Protein AF-A0A0N4X957-F1 (afdb_monomer_lite)

Organism: Haemonchus placei (NCBI:txid6290)

Structure (mmCIF, N/CA/C/O backbone):
data_AF-A0A0N4X957-F1
#
_entry.id   AF-A0A0N4X957-F1
#
loop_
_atom_site.group_PDB
_atom_site.id
_atom_site.type_symbol
_atom_site.label_atom_id
_atom_site.label_alt_id
_atom_site.label_comp_id
_atom_site.label_asym_id
_atom_site.label_entity_id
_atom_site.label_seq_id
_atom_site.pdbx_PDB_ins_code
_atom_site.Cartn_x
_atom_site.Cartn_y
_atom_site.Cartn_z
_atom_site.occupancy
_atom_site.B_iso_or_equiv
_atom_site.auth_seq_id
_atom_site.auth_comp_id
_atom_site.auth_asym_id
_atom_site.auth_atom_id
_atom_site.pdbx_PDB_model_num
ATOM 1 N N . MET A 1 1 ? 26.511 -12.884 -38.794 1.00 64.56 1 MET A N 1
ATOM 2 C CA . MET A 1 1 ? 26.474 -13.120 -40.255 1.00 64.56 1 MET A CA 1
ATOM 3 C C . MET A 1 1 ? 26.586 -11.806 -41.037 1.00 64.56 1 MET A C 1
ATOM 5 O O . MET A 1 1 ? 27.635 -11.578 -41.621 1.00 64.56 1 MET A O 1
ATOM 9 N N . LEU A 1 2 ? 25.635 -10.868 -40.891 1.00 76.00 2 LEU A N 1
ATOM 10 C CA . LEU A 1 2 ? 25.620 -9.551 -41.570 1.00 76.00 2 LEU A CA 1
ATOM 11 C C . LEU A 1 2 ? 26.913 -8.709 -41.458 1.00 76.00 2 LEU A C 1
ATOM 13 O O . LEU A 1 2 ? 27.305 -8.054 -42.420 1.00 76.00 2 LEU A O 1
ATOM 17 N N . ASP A 1 3 ? 27.613 -8.743 -40.319 1.00 81.25 3 ASP A N 1
ATOM 18 C CA . ASP A 1 3 ? 28.897 -8.035 -40.150 1.00 81.25 3 ASP A CA 1
ATOM 19 C C . ASP A 1 3 ? 30.067 -8.681 -40.904 1.00 81.25 3 ASP A C 1
ATOM 21 O O . ASP A 1 3 ? 31.036 -8.009 -41.263 1.00 81.25 3 ASP A O 1
ATOM 25 N N . GLY A 1 4 ? 30.010 -9.995 -41.125 1.00 84.75 4 GLY A N 1
ATOM 26 C CA . GLY A 1 4 ? 30.967 -10.708 -41.971 1.00 84.75 4 GLY A CA 1
ATOM 27 C C . GLY A 1 4 ? 30.751 -10.353 -43.439 1.00 84.75 4 GLY A C 1
ATOM 28 O O . GLY A 1 4 ? 31.698 -9.967 -44.124 1.00 84.75 4 GLY A O 1
ATOM 29 N N . ASP A 1 5 ? 29.489 -10.363 -43.871 1.00 84.00 5 ASP A N 1
ATOM 30 C CA . ASP A 1 5 ? 29.085 -10.068 -45.249 1.00 84.00 5 ASP A CA 1
ATOM 31 C C . ASP A 1 5 ? 29.314 -8.597 -45.615 1.00 84.00 5 ASP A C 1
ATOM 33 O O . ASP A 1 5 ? 29.771 -8.286 -46.714 1.00 84.00 5 ASP A O 1
ATOM 37 N N . CYS A 1 6 ? 29.090 -7.675 -44.672 1.00 84.75 6 CYS A N 1
ATOM 38 C CA . CYS A 1 6 ? 29.387 -6.259 -44.866 1.00 84.75 6 CYS A CA 1
ATOM 39 C C . CYS A 1 6 ? 30.896 -6.009 -45.017 1.00 84.75 6 CYS A C 1
ATOM 41 O O . CYS A 1 6 ? 31.316 -5.246 -45.888 1.00 84.75 6 CYS A O 1
ATOM 43 N N . ARG A 1 7 ? 31.735 -6.673 -44.207 1.00 84.75 7 ARG A N 1
ATOM 44 C CA . ARG A 1 7 ? 33.201 -6.596 -44.336 1.00 84.75 7 ARG A CA 1
ATOM 45 C C . ARG A 1 7 ? 33.697 -7.249 -45.627 1.00 84.75 7 ARG A C 1
ATOM 47 O O . ARG A 1 7 ? 34.656 -6.765 -46.222 1.00 84.75 7 ARG A O 1
ATOM 54 N N . ALA A 1 8 ? 33.052 -8.318 -46.090 1.00 86.62 8 ALA A N 1
ATOM 55 C CA . ALA A 1 8 ? 33.337 -8.927 -47.387 1.00 86.62 8 ALA A CA 1
ATOM 56 C C . ALA A 1 8 ? 32.980 -7.990 -48.559 1.00 86.62 8 ALA A C 1
ATOM 58 O O . ALA A 1 8 ? 33.818 -7.788 -49.432 1.00 86.62 8 ALA A O 1
ATOM 59 N N . ALA A 1 9 ? 31.811 -7.339 -48.528 1.00 84.44 9 ALA A N 1
ATOM 60 C CA . ALA A 1 9 ? 31.378 -6.382 -49.554 1.00 84.44 9 ALA A CA 1
ATOM 61 C C . ALA A 1 9 ? 32.273 -5.126 -49.632 1.00 84.44 9 ALA A C 1
ATOM 63 O O . ALA A 1 9 ? 32.548 -4.611 -50.715 1.00 84.44 9 ALA A O 1
ATOM 64 N N . LEU A 1 10 ? 32.788 -4.654 -48.489 1.00 85.44 10 LEU A N 1
ATOM 65 C CA . LEU A 1 10 ? 33.775 -3.567 -48.457 1.00 85.44 10 LEU A CA 1
ATOM 66 C C . LEU A 1 10 ? 35.121 -3.991 -49.062 1.00 85.44 10 LEU A C 1
ATOM 68 O O . LEU A 1 10 ? 35.731 -3.209 -49.792 1.00 85.44 10 LEU A O 1
ATOM 72 N N . ARG A 1 11 ? 35.563 -5.233 -48.809 1.00 88.50 11 ARG A N 1
ATOM 73 C CA . ARG A 1 11 ? 36.779 -5.803 -49.419 1.00 88.50 11 ARG A CA 1
ATOM 74 C C . ARG A 1 11 ? 36.647 -5.968 -50.934 1.00 88.50 11 ARG A C 1
ATOM 76 O O . ARG A 1 11 ? 37.618 -5.733 -51.642 1.00 88.50 11 ARG A O 1
ATOM 83 N N . SER A 1 12 ? 35.450 -6.269 -51.439 1.00 88.94 12 SER A N 1
ATOM 84 C CA . SER A 1 12 ? 35.157 -6.315 -52.878 1.00 88.94 12 SER A CA 1
ATOM 85 C C . SER A 1 12 ? 34.861 -4.940 -53.504 1.00 88.94 12 SER A C 1
ATOM 87 O O . SER A 1 12 ? 34.389 -4.883 -54.635 1.00 88.94 12 SER A O 1
ATOM 89 N N . ARG A 1 13 ? 35.115 -3.828 -52.787 1.00 86.06 13 ARG A N 1
ATOM 90 C CA . ARG A 1 13 ? 34.844 -2.429 -53.193 1.00 86.06 13 ARG A CA 1
ATOM 91 C C . ARG A 1 13 ? 33.384 -2.110 -53.554 1.00 86.06 13 ARG A C 1
ATOM 93 O O . ARG A 1 13 ? 33.104 -1.021 -54.055 1.00 86.06 13 ARG A O 1
ATOM 100 N N . ASP A 1 14 ? 32.440 -2.984 -53.215 1.00 89.81 14 ASP A N 1
ATOM 101 C CA . ASP A 1 14 ? 31.014 -2.765 -53.451 1.00 89.81 14 ASP A CA 1
ATOM 102 C C . ASP A 1 14 ? 30.382 -2.019 -52.268 1.00 89.81 14 ASP A C 1
ATOM 104 O O . ASP A 1 14 ? 29.788 -2.583 -51.339 1.00 89.81 14 ASP A O 1
ATOM 108 N N . LYS A 1 15 ? 30.534 -0.692 -52.305 1.00 88.94 15 LYS A N 1
ATOM 109 C CA . LYS A 1 15 ? 30.011 0.217 -51.278 1.00 88.94 15 LYS A CA 1
ATOM 110 C C . LYS A 1 15 ? 28.484 0.194 -51.194 1.00 88.94 15 LYS A C 1
ATOM 112 O O . LYS A 1 15 ? 27.940 0.419 -50.114 1.00 88.94 15 LYS A O 1
ATOM 117 N N . THR A 1 16 ? 27.791 -0.077 -52.301 1.00 90.44 16 THR A N 1
ATOM 118 C CA . THR A 1 16 ? 26.321 -0.062 -52.348 1.00 90.44 16 THR A CA 1
ATOM 119 C C . THR A 1 16 ? 25.736 -1.241 -51.582 1.00 90.44 16 THR A C 1
ATOM 121 O O . THR A 1 16 ? 24.880 -1.064 -50.710 1.00 90.44 16 THR A O 1
ATOM 124 N N . ARG A 1 17 ? 26.286 -2.437 -51.811 1.00 87.25 17 ARG A N 1
ATOM 125 C CA . ARG A 1 17 ? 25.917 -3.648 -51.082 1.00 87.25 17 ARG A CA 1
ATOM 126 C C . ARG A 1 17 ? 26.255 -3.538 -49.600 1.00 87.25 17 ARG A C 1
ATOM 128 O O . ARG A 1 17 ? 25.407 -3.848 -48.765 1.00 87.25 17 ARG A O 1
ATOM 135 N N . ALA A 1 18 ? 27.439 -3.028 -49.256 1.00 87.06 18 ALA A N 1
ATOM 136 C CA . ALA A 1 18 ? 27.815 -2.791 -47.862 1.00 87.06 18 ALA A CA 1
ATOM 137 C C . ALA A 1 18 ? 26.857 -1.809 -47.154 1.00 87.06 18 ALA A C 1
ATOM 139 O O . ALA A 1 18 ? 26.409 -2.074 -46.038 1.00 87.06 18 ALA A O 1
ATO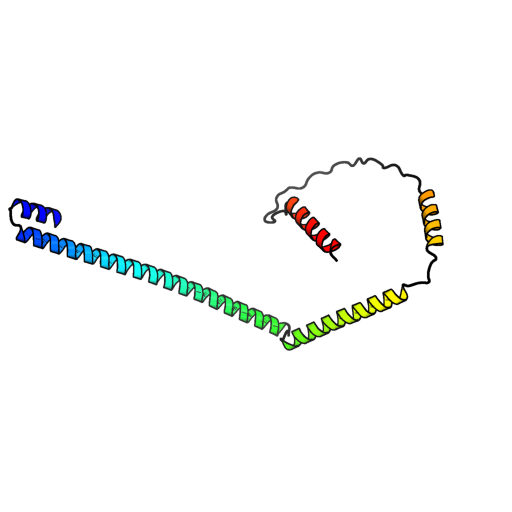M 140 N N . ALA A 1 19 ? 26.475 -0.708 -47.811 1.00 90.00 19 ALA A N 1
ATOM 141 C CA . ALA A 1 19 ? 25.532 0.265 -47.258 1.00 90.00 19 ALA A CA 1
ATOM 142 C C . ALA A 1 19 ? 24.138 -0.338 -47.009 1.00 90.00 19 ALA A C 1
ATOM 144 O O . ALA A 1 19 ? 23.515 -0.051 -45.984 1.00 90.00 19 ALA A O 1
ATOM 145 N N . ASN A 1 20 ? 23.658 -1.201 -47.907 1.00 90.62 20 ASN A N 1
ATOM 146 C CA . ASN A 1 20 ? 22.380 -1.892 -47.738 1.00 90.62 20 ASN A CA 1
ATOM 147 C C . ASN A 1 20 ? 22.412 -2.879 -46.562 1.00 90.62 20 ASN A C 1
ATOM 149 O O . ASN A 1 20 ? 21.491 -2.869 -45.744 1.00 90.62 20 ASN A O 1
ATOM 153 N N . LEU A 1 21 ? 23.495 -3.650 -46.411 1.00 90.56 21 LEU A N 1
ATOM 154 C CA . LEU A 1 21 ? 23.677 -4.562 -45.273 1.00 90.56 21 LEU A CA 1
ATOM 155 C C . LEU A 1 21 ? 23.738 -3.801 -43.937 1.00 90.56 21 LEU A C 1
ATOM 157 O O . LEU A 1 21 ? 23.117 -4.217 -42.960 1.00 90.56 21 LEU A O 1
ATOM 161 N N . LEU A 1 22 ? 24.405 -2.640 -43.893 1.00 90.50 22 LEU A N 1
ATOM 162 C CA . LEU A 1 22 ? 24.425 -1.779 -42.702 1.00 90.50 22 LEU A CA 1
ATOM 163 C C . LEU A 1 22 ? 23.046 -1.204 -42.366 1.00 90.50 22 LEU A C 1
ATOM 165 O O . LEU A 1 22 ? 22.667 -1.164 -41.196 1.00 90.50 22 LEU A O 1
ATOM 169 N N . ARG A 1 23 ? 22.280 -0.764 -43.371 1.00 93.50 23 ARG A N 1
ATOM 170 C CA . ARG A 1 23 ? 20.901 -0.289 -43.171 1.00 93.50 23 ARG A CA 1
ATOM 171 C C . ARG A 1 23 ? 20.012 -1.399 -42.624 1.00 93.50 23 ARG A C 1
ATOM 173 O O . ARG A 1 23 ? 19.255 -1.154 -41.691 1.00 93.50 23 ARG A O 1
ATOM 180 N N . GLN A 1 24 ? 20.130 -2.604 -43.172 1.00 92.81 24 GLN A N 1
ATOM 181 C CA . GLN A 1 24 ? 19.388 -3.769 -42.705 1.00 92.81 24 GLN A CA 1
ATOM 182 C C . GLN A 1 24 ? 19.753 -4.117 -41.256 1.00 92.81 24 GLN A C 1
ATOM 184 O O . GLN A 1 24 ? 18.863 -4.275 -40.425 1.00 92.81 24 GLN A O 1
ATOM 189 N N . LYS A 1 25 ? 21.049 -4.126 -40.918 1.00 92.50 25 LYS A N 1
ATOM 190 C CA . LYS A 1 25 ? 21.513 -4.322 -39.539 1.00 92.50 25 LYS A CA 1
ATOM 191 C C . LYS A 1 25 ? 20.935 -3.274 -38.584 1.00 92.50 25 LYS A C 1
ATOM 193 O O . LYS A 1 25 ? 20.417 -3.640 -37.535 1.00 92.50 25 LYS A O 1
ATOM 198 N N . LYS A 1 26 ? 20.990 -1.987 -38.946 1.00 94.12 26 LYS A N 1
ATOM 199 C CA . LYS A 1 26 ? 20.443 -0.902 -38.114 1.00 94.12 26 LYS A CA 1
ATOM 200 C C . LYS A 1 26 ? 18.934 -1.028 -37.902 1.00 94.12 26 LYS A C 1
ATOM 202 O O . LYS A 1 26 ? 18.467 -0.751 -36.804 1.00 94.12 26 LYS A O 1
ATOM 207 N N . ARG A 1 27 ? 18.180 -1.456 -38.922 1.00 95.31 27 ARG A N 1
ATOM 208 C CA . ARG A 1 27 ? 16.738 -1.727 -38.792 1.00 95.31 27 ARG A CA 1
ATOM 209 C C . ARG A 1 27 ? 16.479 -2.836 -37.779 1.00 95.31 27 ARG A C 1
ATOM 211 O O . ARG A 1 27 ? 15.763 -2.593 -36.824 1.00 95.31 27 ARG A O 1
ATOM 218 N N . PHE A 1 28 ? 17.152 -3.980 -37.904 1.00 95.50 28 PHE A N 1
ATOM 219 C CA . PHE A 1 28 ? 16.981 -5.072 -36.943 1.00 95.50 28 PHE A CA 1
ATOM 220 C C . PHE A 1 28 ? 17.413 -4.704 -35.523 1.00 95.50 28 PHE A C 1
ATOM 222 O O . PHE A 1 28 ? 16.748 -5.087 -34.572 1.00 95.50 28 PHE A O 1
ATOM 229 N N . GLN A 1 29 ? 18.493 -3.935 -35.357 1.00 94.81 29 GLN A N 1
ATOM 230 C CA . GLN A 1 29 ? 18.890 -3.440 -34.035 1.00 94.81 29 GLN A CA 1
ATOM 231 C C . GLN A 1 29 ? 17.819 -2.538 -33.416 1.00 94.81 29 GLN A C 1
ATOM 233 O O . GLN A 1 29 ? 17.539 -2.657 -32.226 1.00 94.81 29 GLN A O 1
ATOM 238 N N . LYS A 1 30 ? 17.204 -1.665 -34.222 1.00 96.88 30 LYS A N 1
ATOM 239 C CA . LYS A 1 30 ? 16.081 -0.843 -33.774 1.00 96.88 30 LYS A CA 1
ATOM 240 C C . LYS A 1 30 ? 14.876 -1.708 -33.408 1.00 96.88 30 LYS A C 1
ATOM 242 O O . LYS A 1 30 ? 14.329 -1.528 -32.331 1.00 96.88 30 LYS A O 1
ATOM 247 N N . ASP A 1 31 ? 14.517 -2.669 -34.253 1.00 97.19 31 ASP A N 1
ATOM 248 C CA . ASP A 1 31 ? 13.382 -3.558 -34.001 1.00 97.19 31 ASP A CA 1
ATOM 249 C C . ASP A 1 31 ? 13.580 -4.363 -32.709 1.00 97.19 31 ASP A C 1
ATOM 251 O O . ASP A 1 31 ? 12.654 -4.473 -31.913 1.00 97.19 31 ASP A O 1
ATOM 255 N N . ILE A 1 32 ? 14.791 -4.876 -32.459 1.00 97.62 32 ILE A N 1
ATOM 256 C CA . ILE A 1 32 ? 15.136 -5.557 -31.202 1.00 97.62 32 ILE A CA 1
ATOM 257 C C . ILE A 1 32 ? 14.968 -4.601 -30.019 1.00 97.62 32 ILE A C 1
ATOM 259 O O . ILE A 1 32 ? 14.280 -4.940 -29.063 1.00 97.62 32 ILE A O 1
ATOM 263 N N . SER A 1 33 ? 15.518 -3.387 -30.108 1.00 97.69 33 SER A N 1
ATOM 264 C CA . SER A 1 33 ? 15.372 -2.378 -29.052 1.00 97.69 33 SER A CA 1
ATOM 265 C C . SER A 1 33 ? 13.904 -2.037 -28.772 1.00 97.69 33 SER A C 1
ATOM 267 O O . SER A 1 33 ? 13.504 -1.925 -27.615 1.00 97.69 33 SER A O 1
ATOM 269 N N . ASP A 1 34 ? 13.086 -1.877 -29.812 1.00 97.88 34 ASP A N 1
ATOM 270 C CA . ASP A 1 34 ? 11.661 -1.574 -29.675 1.00 97.88 34 ASP A CA 1
ATOM 271 C C . ASP A 1 34 ? 10.907 -2.754 -29.034 1.00 97.88 34 ASP A C 1
ATOM 273 O O . ASP A 1 34 ? 10.003 -2.553 -28.216 1.00 97.88 34 ASP A O 1
ATOM 277 N N . LYS A 1 35 ? 11.295 -3.994 -29.361 1.00 98.06 35 LYS A N 1
ATOM 278 C CA . LYS A 1 35 ? 10.746 -5.215 -28.754 1.00 98.06 35 LYS A CA 1
ATOM 279 C C . LYS A 1 35 ? 11.148 -5.369 -27.293 1.00 98.06 35 LYS A C 1
ATOM 281 O O . LYS A 1 35 ? 10.286 -5.719 -26.492 1.00 98.06 35 LYS A O 1
ATOM 286 N N . ASP A 1 36 ? 12.382 -5.037 -26.930 1.00 98.38 36 ASP A N 1
ATOM 287 C CA . ASP A 1 36 ? 12.825 -5.031 -25.534 1.00 98.38 36 ASP A CA 1
ATOM 288 C C . ASP A 1 36 ? 12.024 -4.016 -24.712 1.00 98.38 36 ASP A C 1
ATOM 290 O O . ASP A 1 36 ? 11.537 -4.338 -23.630 1.00 98.38 36 ASP A O 1
ATOM 294 N N . VAL A 1 37 ? 11.782 -2.815 -25.250 1.00 98.25 37 VAL A N 1
ATOM 295 C CA . VAL A 1 37 ? 10.924 -1.814 -24.594 1.00 98.25 37 VAL A CA 1
ATOM 296 C C . VAL A 1 37 ? 9.494 -2.335 -24.417 1.00 98.25 37 VAL A C 1
ATOM 298 O O . VAL A 1 37 ? 8.900 -2.156 -23.353 1.00 98.25 37 VAL A O 1
ATOM 301 N N . GLN A 1 38 ? 8.923 -2.991 -25.431 1.00 98.12 38 GLN A N 1
ATOM 302 C CA . GLN A 1 38 ? 7.594 -3.609 -25.324 1.00 98.12 38 GLN A CA 1
ATOM 303 C C . GLN A 1 38 ? 7.568 -4.727 -24.275 1.00 98.12 38 GLN A C 1
ATOM 305 O O . GLN A 1 38 ? 6.626 -4.801 -23.487 1.00 98.12 38 GLN A O 1
ATOM 310 N N . TYR A 1 39 ? 8.606 -5.559 -24.227 1.00 98.38 39 TYR A N 1
ATOM 311 C CA . TYR A 1 39 ? 8.741 -6.633 -23.250 1.00 98.38 39 TYR A CA 1
ATOM 312 C C . TYR A 1 39 ? 8.817 -6.092 -21.817 1.00 98.38 39 TYR A C 1
ATOM 314 O O . TYR A 1 39 ? 8.082 -6.558 -20.947 1.00 98.38 39 TYR A O 1
ATOM 322 N N . GLN A 1 40 ? 9.614 -5.046 -21.581 1.00 98.44 40 GLN A N 1
ATOM 323 C CA . GLN A 1 40 ? 9.681 -4.381 -20.275 1.00 98.44 40 GLN A CA 1
ATOM 324 C C . GLN A 1 40 ? 8.321 -3.812 -19.852 1.00 98.44 40 GLN A C 1
ATOM 326 O O . GLN A 1 40 ? 7.908 -3.989 -18.708 1.00 98.44 40 GLN A O 1
ATOM 331 N N . ARG A 1 41 ? 7.568 -3.208 -20.783 1.00 98.19 41 ARG A N 1
ATOM 332 C CA . ARG A 1 41 ? 6.201 -2.735 -20.503 1.00 98.19 41 ARG A CA 1
ATOM 333 C C . ARG A 1 41 ? 5.269 -3.877 -20.097 1.00 98.19 41 ARG A C 1
ATOM 335 O O . ARG A 1 41 ? 4.508 -3.715 -19.147 1.00 98.19 41 ARG A O 1
ATOM 342 N N . LEU A 1 42 ? 5.334 -5.022 -20.780 1.00 98.31 42 LEU A N 1
ATOM 343 C CA . LEU A 1 42 ? 4.532 -6.200 -20.430 1.00 98.31 42 LEU A CA 1
ATOM 344 C C . LEU A 1 42 ? 4.896 -6.751 -19.046 1.00 98.31 42 LEU A C 1
ATOM 346 O O . LEU A 1 42 ? 3.996 -7.082 -18.277 1.00 98.31 42 LEU A O 1
ATOM 350 N N . LEU A 1 43 ? 6.185 -6.794 -18.695 1.00 98.12 43 LEU A N 1
ATOM 351 C CA . LEU A 1 43 ? 6.627 -7.180 -17.351 1.00 98.12 43 LEU A CA 1
ATOM 352 C C . LEU A 1 43 ? 6.078 -6.234 -16.278 1.00 98.12 43 LEU A C 1
ATOM 354 O O . LEU A 1 43 ? 5.547 -6.693 -15.268 1.00 98.12 43 LEU A O 1
ATOM 358 N N . THR A 1 44 ? 6.138 -4.919 -16.511 1.00 98.31 44 THR A N 1
ATOM 359 C CA . THR A 1 44 ? 5.554 -3.936 -15.589 1.00 98.31 44 THR A CA 1
ATOM 360 C C . THR A 1 44 ? 4.046 -4.138 -15.437 1.00 98.31 44 THR A C 1
ATOM 362 O O . THR A 1 44 ? 3.545 -4.139 -14.314 1.00 98.31 44 THR A O 1
ATOM 365 N N . MET A 1 45 ? 3.315 -4.366 -16.534 1.00 97.62 45 MET A N 1
ATOM 366 C CA . MET A 1 45 ? 1.874 -4.646 -16.479 1.00 97.62 45 MET A CA 1
ATOM 367 C C . MET A 1 45 ? 1.562 -5.927 -15.697 1.00 97.62 45 MET A C 1
ATOM 369 O O . MET A 1 45 ? 0.620 -5.948 -14.908 1.00 97.62 45 MET A O 1
ATOM 373 N N . LEU A 1 46 ? 2.361 -6.984 -15.865 1.00 98.00 46 LEU A N 1
ATOM 374 C CA . LEU A 1 46 ? 2.202 -8.230 -15.114 1.00 98.00 46 LEU A CA 1
ATOM 375 C C . LEU A 1 46 ? 2.410 -8.016 -13.606 1.00 98.00 46 LEU A C 1
ATOM 377 O O . LEU A 1 46 ? 1.648 -8.537 -12.783 1.00 98.00 46 LEU A O 1
ATOM 381 N N . GLN A 1 47 ? 3.414 -7.219 -13.238 1.00 97.75 47 GLN A N 1
ATOM 382 C CA . GLN A 1 47 ? 3.675 -6.864 -11.846 1.00 97.75 47 GLN A CA 1
ATOM 383 C C . GLN A 1 47 ? 2.535 -6.019 -11.263 1.00 97.75 47 GLN A C 1
ATOM 385 O O . GLN A 1 47 ? 2.081 -6.289 -10.151 1.00 97.75 47 GLN A O 1
ATOM 390 N N . GLN A 1 48 ? 2.021 -5.051 -12.0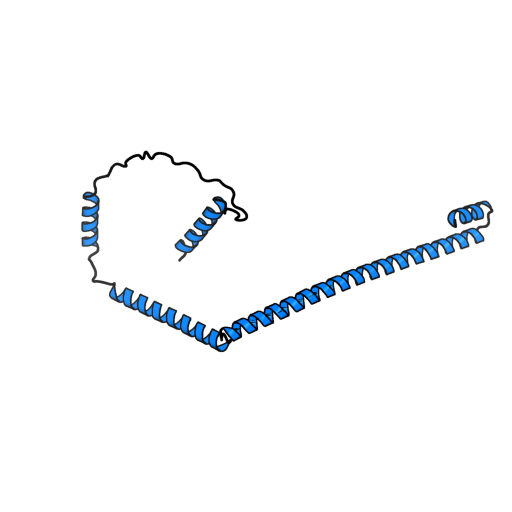26 1.00 97.94 48 GLN A N 1
ATOM 391 C CA . GLN A 1 48 ? 0.860 -4.250 -11.634 1.00 97.94 48 GLN A CA 1
ATOM 392 C C . GLN A 1 48 ? -0.383 -5.118 -11.427 1.00 97.94 48 GLN A C 1
ATOM 394 O O . GLN A 1 48 ? -1.049 -4.971 -10.409 1.00 97.94 48 GLN A O 1
ATOM 399 N N . LEU A 1 49 ? -0.662 -6.069 -12.324 1.00 97.69 49 LEU A N 1
ATOM 400 C CA . LEU A 1 49 ? -1.793 -6.989 -12.186 1.00 97.69 49 LEU A CA 1
ATOM 401 C C . LEU A 1 49 ? -1.681 -7.846 -10.916 1.00 97.69 49 LEU A C 1
ATOM 403 O O . LEU A 1 49 ? -2.663 -8.027 -10.194 1.00 97.69 49 LEU A O 1
ATOM 407 N N . SER A 1 50 ? -0.476 -8.335 -10.620 1.00 96.06 50 SER A N 1
ATOM 408 C CA . SER A 1 50 ? -0.202 -9.092 -9.394 1.00 96.06 50 SER A CA 1
ATOM 409 C C . SER A 1 50 ? -0.423 -8.233 -8.144 1.00 96.06 50 SER A C 1
ATOM 411 O O . SER A 1 50 ? -1.084 -8.674 -7.205 1.00 96.06 50 SER A O 1
ATOM 413 N N . ALA A 1 51 ? 0.040 -6.979 -8.157 1.00 96.62 51 ALA A N 1
ATOM 414 C CA . ALA A 1 51 ? -0.216 -6.027 -7.078 1.00 96.62 51 ALA A CA 1
ATOM 415 C C . ALA A 1 51 ? -1.715 -5.716 -6.926 1.00 96.62 51 ALA A C 1
ATOM 417 O O . ALA A 1 51 ? -2.231 -5.698 -5.813 1.00 96.62 51 ALA A O 1
ATOM 418 N N . THR A 1 52 ? -2.451 -5.538 -8.028 1.00 97.50 52 THR A N 1
ATOM 419 C CA . THR A 1 52 ? -3.907 -5.336 -7.996 1.00 97.50 52 THR A CA 1
ATOM 420 C C . THR A 1 52 ? -4.631 -6.532 -7.383 1.00 97.50 52 THR A C 1
ATOM 422 O O . THR A 1 52 ? -5.549 -6.341 -6.585 1.00 97.50 52 THR A O 1
ATOM 425 N N . ARG A 1 53 ? -4.215 -7.762 -7.709 1.00 96.12 53 ARG A N 1
ATOM 426 C CA . ARG A 1 53 ? -4.769 -8.971 -7.087 1.00 96.12 53 ARG A CA 1
ATOM 427 C C . ARG A 1 53 ? -4.547 -8.968 -5.576 1.00 96.12 53 ARG A C 1
ATOM 429 O O . ARG A 1 53 ? -5.502 -9.187 -4.839 1.00 96.12 53 ARG A O 1
ATOM 436 N N . HIS A 1 54 ? -3.329 -8.680 -5.125 1.00 96.44 54 HIS A N 1
ATOM 437 C CA . HIS A 1 54 ? -3.033 -8.619 -3.695 1.00 96.44 54 HIS A CA 1
ATOM 438 C C . HIS A 1 54 ? -3.831 -7.511 -2.990 1.00 96.44 54 HIS A C 1
ATOM 440 O O . HIS A 1 54 ? -4.435 -7.741 -1.948 1.00 96.44 54 HIS A O 1
ATOM 446 N N . ASN A 1 55 ? -3.940 -6.332 -3.605 1.00 96.19 55 ASN A N 1
ATOM 447 C CA . ASN A 1 55 ? -4.759 -5.241 -3.078 1.00 96.19 55 ASN A CA 1
ATOM 448 C C . ASN A 1 55 ? -6.238 -5.631 -2.961 1.00 96.19 55 ASN A C 1
ATOM 450 O O . ASN A 1 55 ? -6.899 -5.233 -2.005 1.00 96.19 55 ASN A O 1
ATOM 454 N N . LYS A 1 56 ? -6.768 -6.429 -3.896 1.00 97.44 56 LYS A N 1
ATOM 4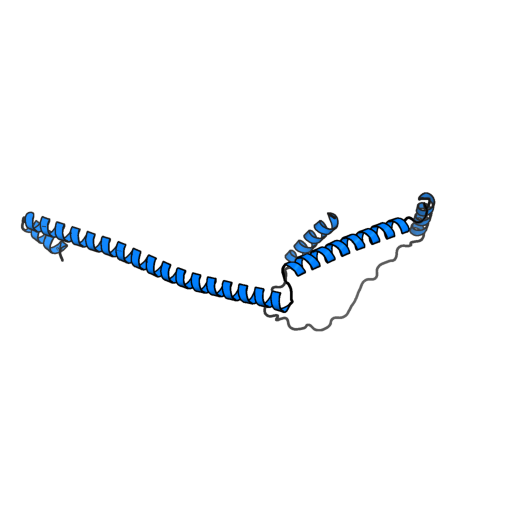55 C CA . LYS A 1 56 ? -8.123 -6.978 -3.778 1.00 97.44 56 LYS A CA 1
ATOM 456 C C . LYS A 1 56 ? -8.251 -7.894 -2.559 1.00 97.44 56 LYS A C 1
ATOM 458 O O . LYS A 1 56 ? -9.207 -7.743 -1.808 1.00 97.44 56 LYS A O 1
ATOM 463 N N . GLU A 1 57 ? -7.299 -8.803 -2.352 1.00 96.81 57 GLU A N 1
ATOM 464 C CA . GLU A 1 57 ? -7.284 -9.701 -1.188 1.00 96.81 57 GLU A CA 1
ATOM 465 C C . GLU A 1 57 ? -7.247 -8.904 0.129 1.00 96.81 57 GLU A C 1
ATOM 467 O O . GLU A 1 57 ? -8.021 -9.191 1.042 1.00 96.81 57 GLU A O 1
ATOM 472 N N . ILE A 1 58 ? -6.440 -7.836 0.194 1.00 97.38 58 ILE A N 1
ATOM 473 C CA . ILE A 1 58 ? -6.427 -6.897 1.326 1.00 97.38 58 ILE A CA 1
ATOM 474 C C . ILE A 1 58 ? -7.809 -6.259 1.511 1.00 97.38 58 ILE A C 1
ATOM 476 O O . ILE A 1 58 ? -8.354 -6.282 2.612 1.00 97.38 58 ILE A O 1
ATOM 480 N N . LEU A 1 59 ? -8.412 -5.709 0.452 1.00 97.50 59 LEU A N 1
ATOM 481 C CA . LEU A 1 59 ? -9.730 -5.072 0.544 1.00 97.50 59 LEU A CA 1
ATOM 482 C C . LEU A 1 59 ? -10.818 -6.040 1.015 1.00 97.50 59 LEU A C 1
ATOM 484 O O . LEU A 1 59 ? -11.687 -5.652 1.796 1.00 97.50 59 LEU A O 1
ATOM 488 N N . ASP A 1 60 ? -10.780 -7.290 0.565 1.00 97.44 60 ASP A N 1
ATOM 489 C CA . ASP A 1 60 ? -11.733 -8.309 0.992 1.00 97.44 60 ASP A CA 1
ATOM 490 C C . ASP A 1 60 ? -11.526 -8.678 2.475 1.00 97.44 60 ASP A C 1
ATOM 492 O O . ASP A 1 60 ? -12.508 -8.787 3.214 1.00 97.44 60 ASP A O 1
ATOM 496 N N . ALA A 1 61 ? -10.279 -8.736 2.960 1.00 97.50 61 ALA A N 1
ATOM 497 C CA . ALA A 1 61 ? -9.978 -8.895 4.385 1.00 97.50 61 ALA A CA 1
ATOM 498 C C . ALA A 1 61 ? -10.478 -7.707 5.230 1.00 97.50 61 ALA A C 1
ATOM 500 O O . ALA A 1 61 ? -11.100 -7.911 6.272 1.00 97.50 61 ALA A O 1
ATOM 501 N N . TYR A 1 62 ? -10.293 -6.467 4.762 1.00 96.81 62 TYR A N 1
ATOM 502 C CA . TYR A 1 62 ? -10.829 -5.270 5.423 1.00 96.81 62 TYR A CA 1
ATOM 503 C C . TYR A 1 62 ? -12.357 -5.284 5.493 1.00 96.81 62 TYR A C 1
ATOM 505 O O . TYR A 1 62 ? -12.931 -4.939 6.527 1.00 96.81 62 TYR A O 1
ATOM 513 N N . LYS A 1 63 ? -13.038 -5.706 4.421 1.00 97.06 63 LYS A N 1
ATOM 514 C CA . LYS A 1 63 ? -14.500 -5.860 4.426 1.00 97.06 63 LYS A CA 1
ATOM 515 C C . LYS A 1 63 ? -14.939 -6.912 5.436 1.00 97.06 63 LYS A C 1
ATOM 517 O O . LYS A 1 63 ? -15.870 -6.652 6.193 1.00 97.06 63 LYS A O 1
ATOM 522 N N . ALA A 1 64 ? -14.266 -8.062 5.472 1.00 97.00 64 ALA A N 1
ATOM 523 C CA . ALA A 1 64 ? -14.557 -9.121 6.431 1.00 97.00 64 ALA A CA 1
ATOM 524 C C . ALA A 1 64 ? -14.344 -8.648 7.878 1.00 97.00 64 ALA A C 1
ATOM 526 O O . ALA A 1 64 ? -15.231 -8.825 8.710 1.00 97.00 64 ALA A O 1
ATOM 527 N N . GLY A 1 65 ? -13.226 -7.973 8.163 1.00 95.12 65 GLY A N 1
ATOM 528 C CA . GLY A 1 65 ? -12.942 -7.388 9.475 1.00 95.12 65 GLY A CA 1
ATOM 529 C C . GLY A 1 65 ? -13.974 -6.334 9.879 1.00 95.12 65 GLY A C 1
ATOM 530 O O . GLY A 1 65 ? -14.494 -6.369 10.989 1.00 95.12 65 GLY A O 1
ATOM 531 N N . THR A 1 66 ? -14.358 -5.455 8.951 1.00 94.38 66 THR A N 1
ATOM 532 C CA . THR A 1 66 ? -15.400 -4.440 9.183 1.00 94.38 66 THR A CA 1
ATOM 533 C C . THR A 1 66 ? -16.763 -5.078 9.453 1.00 94.38 66 THR A C 1
ATOM 535 O O . THR A 1 66 ? -17.490 -4.638 10.342 1.00 94.38 66 THR A O 1
ATOM 538 N N . ALA A 1 67 ? -17.129 -6.118 8.699 1.00 94.38 67 ALA A N 1
ATOM 539 C CA . ALA A 1 67 ? -18.365 -6.861 8.912 1.00 94.38 67 ALA A CA 1
ATOM 540 C C . ALA A 1 67 ? -18.362 -7.569 10.274 1.00 94.38 67 ALA A C 1
ATOM 542 O O . ALA A 1 67 ? -19.352 -7.489 10.996 1.00 94.38 67 ALA A O 1
ATOM 543 N N . ALA A 1 68 ? -17.246 -8.196 10.655 1.00 93.81 68 ALA A N 1
ATOM 544 C CA . ALA A 1 68 ? -17.077 -8.826 11.961 1.00 93.81 68 ALA A CA 1
ATOM 545 C C . ALA A 1 68 ? -17.165 -7.805 13.104 1.00 93.81 68 ALA A C 1
ATOM 547 O O . ALA A 1 68 ? -17.859 -8.052 14.086 1.00 93.81 68 ALA A O 1
ATOM 548 N N . PHE A 1 69 ? -16.533 -6.639 12.952 1.00 88.81 69 PHE A N 1
ATOM 549 C CA . PHE A 1 69 ? -16.599 -5.547 13.920 1.00 88.81 69 PHE A CA 1
ATOM 550 C C . PHE A 1 69 ? -18.033 -5.036 14.101 1.00 88.81 69 PHE A C 1
ATOM 552 O O . PHE A 1 69 ? -18.535 -4.978 15.220 1.00 88.81 69 PHE A O 1
ATOM 559 N N . LYS A 1 70 ? -18.743 -4.766 12.997 1.00 87.62 70 LYS A N 1
ATOM 560 C CA . LYS A 1 70 ? -20.163 -4.380 13.029 1.00 87.62 70 LYS A CA 1
ATOM 561 C C . LYS A 1 70 ? -21.041 -5.455 13.665 1.00 87.62 70 LYS A C 1
ATOM 563 O O . LYS A 1 70 ? -21.918 -5.133 14.459 1.00 87.62 70 LYS A O 1
ATOM 568 N N . ALA A 1 71 ? -20.810 -6.723 13.330 1.00 88.69 71 ALA A N 1
ATOM 569 C CA . ALA A 1 71 ? -21.552 -7.836 13.907 1.00 88.69 71 ALA A CA 1
ATOM 570 C C . ALA A 1 71 ? -21.293 -7.971 15.414 1.00 88.69 71 ALA A C 1
ATOM 572 O O . ALA A 1 71 ? -22.221 -8.255 16.166 1.00 88.69 71 ALA A O 1
ATOM 573 N N . ASN A 1 72 ? -20.056 -7.745 15.864 1.00 86.06 72 ASN A N 1
ATOM 574 C CA . ASN A 1 72 ? -19.699 -7.768 17.277 1.00 86.06 72 ASN A CA 1
ATOM 575 C C . ASN A 1 72 ? -20.376 -6.619 18.043 1.00 86.06 72 ASN A C 1
ATOM 577 O O . ASN A 1 72 ? -21.067 -6.888 19.023 1.00 86.06 72 ASN A O 1
ATOM 581 N N . LEU A 1 73 ? -20.290 -5.385 17.536 1.00 84.94 73 LEU A N 1
ATOM 582 C CA . LEU A 1 73 ? -20.996 -4.227 18.098 1.00 84.94 73 LEU A CA 1
ATOM 583 C C . LEU A 1 73 ? -22.504 -4.482 18.220 1.00 84.94 73 LEU A C 1
ATOM 585 O O . LEU A 1 73 ? -23.076 -4.322 19.296 1.00 84.94 73 LEU A O 1
ATOM 589 N N . ALA A 1 74 ? -23.135 -4.974 17.149 1.00 81.25 74 ALA A N 1
ATOM 590 C CA . ALA A 1 74 ? -24.557 -5.307 17.152 1.00 81.25 74 ALA A CA 1
ATOM 591 C C . ALA A 1 74 ? -24.899 -6.418 18.161 1.00 81.25 74 ALA A C 1
ATOM 593 O O . ALA A 1 74 ? -25.909 -6.330 18.856 1.00 81.25 74 ALA A O 1
ATOM 594 N N . ARG A 1 75 ? -24.053 -7.451 18.280 1.00 81.38 75 ARG A N 1
ATOM 595 C CA . ARG A 1 75 ? -24.248 -8.568 19.219 1.00 81.38 75 ARG A CA 1
ATOM 596 C C . ARG A 1 75 ? -24.135 -8.134 20.681 1.00 81.38 75 ARG A C 1
ATOM 598 O O . ARG A 1 75 ? -24.848 -8.676 21.518 1.00 81.38 75 ARG A O 1
ATOM 605 N N . HIS A 1 76 ? -23.272 -7.166 20.978 1.00 81.38 76 HIS A N 1
ATOM 606 C CA . HIS A 1 76 ? -23.167 -6.547 22.302 1.00 81.38 76 HIS A CA 1
ATOM 607 C C . HIS A 1 76 ? -24.127 -5.364 22.481 1.00 81.38 76 HIS A C 1
ATOM 609 O O . HIS A 1 76 ? -24.091 -4.686 23.502 1.00 81.38 76 HIS A O 1
ATOM 615 N N . GLY A 1 77 ? -25.007 -5.124 21.503 1.00 71.06 77 GLY A N 1
ATOM 616 C CA . GLY A 1 77 ? -26.008 -4.071 21.553 1.00 71.06 77 GLY A CA 1
ATOM 617 C C . GLY A 1 77 ? -25.429 -2.660 21.605 1.00 71.06 77 GLY A C 1
ATOM 618 O O . GLY A 1 77 ? -26.192 -1.759 21.939 1.00 71.06 77 GLY A O 1
ATOM 619 N N . MET A 1 78 ? -24.143 -2.474 21.290 1.00 69.69 78 MET A N 1
ATOM 620 C CA . MET A 1 78 ? -23.484 -1.173 21.182 1.00 69.69 78 MET A CA 1
ATOM 621 C C . MET A 1 78 ? -23.862 -0.536 19.845 1.00 69.69 78 MET A C 1
ATOM 623 O O . MET A 1 78 ? -23.215 -0.741 18.816 1.00 69.69 78 MET A O 1
ATOM 627 N N . THR A 1 79 ? -24.972 0.192 19.856 1.00 75.62 79 THR A N 1
ATOM 628 C CA . THR A 1 79 ? -25.331 1.146 18.805 1.00 75.62 79 THR A CA 1
ATOM 629 C C . THR A 1 79 ? -24.626 2.474 19.075 1.00 75.62 79 THR A C 1
ATOM 631 O O . THR A 1 79 ? -24.194 2.711 20.199 1.00 75.62 79 THR A O 1
ATOM 634 N N . ALA A 1 80 ? -24.501 3.333 18.058 1.00 72.75 80 ALA A N 1
ATOM 635 C CA . ALA A 1 80 ? -23.931 4.672 18.243 1.00 72.75 80 ALA A CA 1
ATOM 636 C C . ALA A 1 80 ? -24.646 5.421 19.384 1.00 72.75 80 ALA A C 1
ATOM 638 O O . ALA A 1 80 ? -23.987 5.872 20.310 1.00 72.75 80 ALA A O 1
ATOM 639 N N . ASP A 1 81 ? -25.981 5.375 19.391 1.00 75.62 81 ASP A N 1
ATOM 640 C CA . ASP A 1 81 ? -26.808 6.004 20.427 1.00 75.62 81 ASP A CA 1
ATOM 641 C C . ASP A 1 81 ? -26.484 5.500 21.845 1.00 75.62 81 ASP A C 1
ATOM 643 O O . ASP A 1 81 ? -26.395 6.289 22.775 1.00 75.62 81 ASP A O 1
ATOM 647 N N . LYS A 1 82 ? -26.238 4.192 22.023 1.00 76.44 82 LYS A N 1
ATOM 648 C CA . LYS A 1 82 ? -25.887 3.650 23.346 1.00 76.44 82 LYS A CA 1
ATOM 649 C C . LYS A 1 82 ? -24.467 3.974 23.773 1.00 76.44 82 LYS A C 1
ATOM 651 O O . LYS A 1 82 ? -24.196 4.006 24.964 1.00 76.44 82 LYS A O 1
ATOM 656 N N . ILE A 1 83 ? -23.548 4.147 22.824 1.00 80.56 83 ILE A N 1
ATOM 657 C CA . ILE A 1 83 ? -22.192 4.593 23.149 1.00 80.56 83 ILE A CA 1
ATOM 658 C C . ILE A 1 83 ? -22.261 6.023 23.687 1.00 80.56 83 ILE A C 1
ATOM 660 O O . ILE A 1 83 ? -21.656 6.291 24.722 1.00 80.56 83 ILE A O 1
ATOM 664 N N . ASP A 1 84 ? -23.042 6.889 23.041 1.00 81.38 84 ASP A N 1
ATOM 665 C CA . ASP A 1 84 ? -23.270 8.261 23.495 1.00 81.38 84 ASP A CA 1
ATOM 666 C C . ASP A 1 84 ? -23.939 8.278 24.883 1.00 81.38 84 ASP A C 1
ATOM 668 O O . ASP A 1 84 ? -23.400 8.894 25.798 1.00 81.38 84 ASP A O 1
ATOM 672 N N . GLU A 1 85 ? -25.003 7.489 25.098 1.00 85.38 85 GLU A N 1
ATOM 673 C CA . GLU A 1 85 ? -25.635 7.332 26.424 1.00 85.38 85 GLU A CA 1
ATOM 674 C C . GLU A 1 85 ? -24.635 6.863 27.496 1.00 85.38 85 GLU A C 1
ATOM 676 O O . GLU A 1 85 ? -24.566 7.441 28.578 1.00 85.38 85 GLU A O 1
ATOM 681 N N . THR A 1 86 ? -23.807 5.849 27.210 1.00 83.06 86 THR A N 1
ATOM 682 C CA . THR A 1 86 ? -22.806 5.378 28.184 1.00 83.06 86 THR A CA 1
ATOM 683 C C . THR A 1 86 ? -21.710 6.404 28.463 1.00 83.06 86 THR A C 1
ATOM 685 O O . THR A 1 86 ? -21.179 6.435 29.570 1.00 83.06 86 THR A O 1
ATOM 688 N N . MET A 1 87 ? -21.348 7.240 27.486 1.00 85.31 87 MET A N 1
ATOM 689 C CA . MET A 1 87 ? -20.375 8.315 27.695 1.00 85.31 87 MET A CA 1
ATOM 690 C C . MET A 1 87 ? -20.963 9.433 28.560 1.00 85.31 87 MET A C 1
ATOM 692 O O . MET A 1 87 ? -20.252 9.950 29.424 1.00 85.31 87 MET A O 1
ATOM 696 N N . ASP A 1 88 ? -22.248 9.747 28.390 1.00 91.38 88 ASP A N 1
ATOM 697 C CA . ASP A 1 88 ? -22.973 10.694 29.241 1.00 91.38 88 ASP A CA 1
ATOM 698 C C . ASP A 1 88 ? -23.101 10.169 30.684 1.00 91.38 88 ASP A C 1
ATOM 700 O O . ASP A 1 88 ? -22.830 10.903 31.636 1.00 91.38 88 ASP A O 1
ATOM 704 N N . GLU A 1 89 ? -23.425 8.883 30.872 1.00 88.94 89 GLU A N 1
ATOM 705 C CA . GLU A 1 89 ? -23.470 8.240 32.197 1.00 88.94 89 GLU A CA 1
ATOM 706 C C . GLU A 1 89 ? -22.100 8.250 32.896 1.00 88.94 89 GLU A C 1
ATOM 708 O O . GLU A 1 89 ? -22.010 8.533 34.092 1.00 88.94 89 GLU A O 1
ATOM 713 N N . VAL A 1 90 ? -21.016 7.977 32.159 1.00 90.06 90 VAL A N 1
ATOM 714 C CA . VAL A 1 90 ? -19.647 8.044 32.695 1.00 90.06 90 VAL A CA 1
ATOM 715 C C . VAL A 1 90 ? -19.277 9.474 33.084 1.00 90.06 90 VAL A C 1
ATOM 717 O O . VAL A 1 90 ? -18.668 9.671 34.136 1.00 90.06 90 VAL A O 1
ATOM 720 N N . ALA A 1 91 ? -19.639 10.469 32.271 1.00 90.94 91 ALA A N 1
ATOM 721 C CA . ALA A 1 91 ? -19.389 11.871 32.590 1.00 90.94 91 ALA A CA 1
ATOM 722 C C . ALA A 1 91 ? -20.138 12.293 33.865 1.00 90.94 91 ALA A C 1
ATOM 724 O O . ALA A 1 91 ? -19.519 12.841 34.775 1.00 90.94 91 ALA A O 1
ATOM 725 N N . SER A 1 92 ? -21.422 11.932 33.979 1.00 92.50 92 SER A N 1
ATOM 726 C CA . SER A 1 92 ? -22.224 12.183 35.182 1.00 92.50 92 SER A CA 1
ATOM 727 C C . SER A 1 92 ? -21.620 11.519 36.420 1.00 92.50 92 SER A C 1
ATOM 729 O O . SER A 1 92 ? -21.520 12.154 37.461 1.00 92.50 92 SER A O 1
ATOM 731 N N . ALA A 1 93 ? -21.158 10.269 36.319 1.00 90.94 93 ALA A N 1
ATOM 732 C CA . ALA A 1 93 ? -20.542 9.567 37.446 1.00 90.94 93 ALA A CA 1
ATOM 733 C C . ALA A 1 93 ? -19.216 10.208 37.901 1.00 90.94 93 ALA A C 1
ATOM 735 O O . ALA A 1 93 ? -18.880 10.169 39.086 1.00 90.94 93 ALA A O 1
ATOM 736 N N . ILE A 1 94 ? -18.450 10.792 36.972 1.00 91.25 94 ILE A N 1
ATOM 737 C CA . ILE A 1 94 ? -17.239 11.560 37.295 1.00 91.25 94 ILE A CA 1
ATOM 738 C C . ILE A 1 94 ? -17.606 12.858 38.021 1.00 91.25 94 ILE A C 1
ATOM 740 O O . ILE A 1 94 ? -16.925 13.226 38.979 1.00 91.25 94 ILE A O 1
ATOM 744 N N . ASP A 1 95 ? -18.660 13.540 37.581 1.00 93.38 95 ASP A N 1
ATOM 745 C CA . ASP A 1 95 ? -19.126 14.772 38.215 1.00 93.38 95 ASP A CA 1
ATOM 746 C C . ASP A 1 95 ? -19.700 14.502 39.618 1.00 93.38 95 ASP A C 1
ATOM 748 O O . ASP A 1 95 ? -19.312 15.186 40.564 1.00 93.38 95 ASP A O 1
ATOM 752 N N . ASP A 1 96 ? -20.486 13.436 39.797 1.00 93.38 96 ASP A N 1
ATOM 753 C CA . ASP A 1 96 ? -20.964 12.984 41.112 1.00 93.38 96 ASP A CA 1
ATOM 754 C C . ASP A 1 96 ? -19.791 12.659 42.052 1.00 93.38 96 ASP A C 1
ATOM 756 O O . ASP A 1 96 ? -19.786 13.029 43.227 1.00 93.38 96 ASP A O 1
ATOM 760 N N . TYR A 1 97 ? -18.759 11.976 41.542 1.00 91.81 97 TYR A N 1
ATOM 761 C CA . TYR A 1 97 ? -17.562 11.669 42.325 1.00 91.81 97 TYR A CA 1
ATOM 762 C C . TYR A 1 97 ? -16.835 12.940 42.777 1.00 91.81 97 TYR A C 1
ATOM 764 O O . TYR A 1 97 ? -16.396 13.017 43.925 1.00 91.81 97 TYR A O 1
ATOM 772 N N . ARG A 1 98 ? -16.734 13.948 41.904 1.00 90.06 98 ARG A N 1
ATOM 773 C CA . ARG A 1 98 ? -16.147 15.250 42.250 1.00 90.06 98 ARG A CA 1
ATOM 774 C C . ARG A 1 98 ? -16.968 15.988 43.298 1.00 90.06 98 ARG A C 1
ATOM 776 O O . ARG A 1 98 ? -16.383 16.543 44.220 1.00 90.06 98 ARG A O 1
ATOM 783 N N . GLU A 1 99 ? -18.295 15.964 43.198 1.00 88.62 99 GLU A N 1
ATOM 784 C CA . GLU A 1 99 ? -19.171 16.565 44.209 1.00 88.62 99 GLU A CA 1
ATOM 785 C C . GLU A 1 99 ? -19.006 15.867 45.568 1.00 88.62 99 GLU A C 1
ATOM 787 O O . GLU A 1 99 ? -18.931 16.526 46.606 1.00 88.62 99 GLU A O 1
ATOM 792 N N . ILE A 1 100 ? -18.865 14.538 45.578 1.00 87.44 100 ILE A N 1
ATOM 793 C CA . ILE A 1 100 ? -18.565 13.770 46.794 1.00 87.44 100 ILE A CA 1
ATOM 794 C C . ILE A 1 100 ? -17.193 14.154 47.361 1.00 87.44 100 ILE A C 1
ATOM 796 O O . ILE A 1 100 ? -17.076 14.373 48.565 1.00 87.44 100 ILE A O 1
ATOM 800 N N . GLU A 1 101 ? -16.156 14.245 46.530 1.00 84.88 101 GLU A N 1
ATOM 801 C CA . GLU A 1 101 ? -14.813 14.663 46.948 1.00 84.88 101 GLU A CA 1
ATOM 802 C C . GLU A 1 101 ? -14.824 16.085 47.537 1.00 84.88 101 GLU A C 1
ATOM 804 O O . GLU A 1 101 ? -14.244 16.337 48.599 1.00 84.88 101 GLU A O 1
ATOM 809 N N . GLU A 1 102 ? -15.555 17.005 46.909 1.00 85.81 102 GLU A N 1
ATOM 810 C CA . GLU A 1 102 ? -15.728 18.372 47.391 1.00 85.81 102 GLU A CA 1
ATOM 811 C C . GLU A 1 102 ? -16.506 18.408 48.717 1.00 85.81 102 GLU A C 1
ATOM 813 O O . GLU A 1 102 ? -16.078 19.057 49.671 1.00 85.81 102 GLU A O 1
ATOM 818 N N . ALA A 1 103 ? -17.595 17.653 48.849 1.00 82.44 103 ALA A N 1
ATOM 819 C CA . ALA A 1 103 ? -18.366 17.572 50.089 1.00 82.44 103 ALA A CA 1
ATOM 820 C C . ALA A 1 103 ? -17.574 16.923 51.240 1.00 82.44 103 ALA A C 1
ATOM 822 O O . ALA A 1 103 ? -17.647 17.377 52.386 1.00 82.44 103 ALA A O 1
ATOM 823 N N . ILE A 1 104 ? -16.785 15.884 50.948 1.00 78.00 104 ILE A N 1
ATOM 824 C CA . ILE A 1 104 ? -15.896 15.235 51.919 1.00 78.00 104 ILE A CA 1
ATOM 825 C C . ILE A 1 104 ? -14.791 16.201 52.351 1.00 78.00 104 ILE A C 1
ATOM 827 O O . ILE A 1 104 ? -14.538 16.328 53.547 1.00 78.00 104 ILE A O 1
ATOM 831 N N . SER A 1 105 ? -14.162 16.921 51.422 1.00 74.50 105 SER A N 1
ATOM 832 C CA . SER A 1 105 ? -13.109 17.886 51.764 1.00 74.50 105 SER A CA 1
ATOM 833 C C . SER A 1 105 ? -13.632 19.040 52.626 1.00 74.50 105 SER A C 1
ATOM 835 O O . SER A 1 105 ? -12.967 19.421 53.587 1.00 74.50 105 SER A O 1
ATOM 837 N N . HIS A 1 106 ? -14.859 19.519 52.390 1.00 65.81 106 HIS A N 1
ATOM 838 C CA . HIS A 1 106 ? -15.512 20.504 53.260 1.00 65.81 106 HIS A CA 1
ATOM 839 C C . HIS A 1 106 ? -15.845 19.942 54.654 1.00 65.81 106 HIS A C 1
ATOM 841 O O . HIS A 1 106 ? -15.759 20.668 55.646 1.00 65.81 106 HIS A O 1
ATOM 847 N N . ALA A 1 107 ? -16.202 18.657 54.762 1.00 59.59 107 ALA A N 1
ATOM 848 C CA . ALA A 1 107 ? -16.480 18.004 56.044 1.00 59.59 107 ALA A CA 1
ATOM 849 C C . ALA A 1 107 ? -15.206 17.663 56.848 1.00 59.59 107 ALA A C 1
ATOM 851 O O . ALA A 1 107 ? -15.263 17.598 58.077 1.00 59.59 107 ALA A O 1
ATOM 852 N N . ILE A 1 108 ? -14.061 17.479 56.175 1.00 55.62 108 ILE A N 1
ATOM 853 C CA . ILE A 1 108 ? -12.733 17.253 56.777 1.00 55.62 108 ILE A CA 1
ATOM 854 C C . ILE A 1 108 ? -11.928 18.566 56.845 1.00 55.62 108 ILE A C 1
ATOM 856 O O . ILE A 1 108 ? -10.703 18.558 56.887 1.00 55.62 108 ILE A O 1
ATOM 860 N N . VAL A 1 109 ? -12.588 19.717 56.976 1.00 54.34 109 VAL A N 1
ATOM 861 C CA . VAL A 1 109 ? -11.988 20.834 57.720 1.00 54.34 109 VAL A CA 1
ATOM 862 C C . VAL A 1 109 ? -12.477 20.726 59.169 1.00 54.34 109 VAL A C 1
ATOM 864 O O . VAL A 1 109 ? -13.370 21.477 59.576 1.00 54.34 109 VAL A O 1
ATOM 867 N N . PRO A 1 110 ? -11.981 19.768 59.988 1.00 50.97 110 PRO A N 1
ATOM 868 C CA . PRO A 1 110 ? -12.231 19.852 61.410 1.00 50.97 110 PRO A CA 1
ATOM 869 C C . PRO A 1 110 ? -11.519 21.112 61.904 1.00 50.97 110 PRO A C 1
ATOM 871 O O . PRO A 1 110 ? -10.411 21.410 61.470 1.00 50.97 110 PRO A O 1
ATOM 874 N N . LYS A 1 111 ? -12.235 21.867 62.746 1.00 58.62 111 LYS A N 1
ATOM 875 C CA . LYS A 1 111 ? -11.780 22.958 63.622 1.00 58.62 111 LYS A CA 1
ATOM 876 C C . LYS A 1 111 ? -10.302 23.308 63.480 1.00 58.62 111 LYS A C 1
ATOM 878 O O . LYS A 1 111 ? -9.481 22.451 63.767 1.00 58.62 111 LYS A O 1
ATOM 883 N N . GLN A 1 112 ? -10.026 24.580 63.175 1.00 54.97 112 GLN A N 1
ATOM 884 C CA . GLN A 1 112 ? -8.744 25.262 63.401 1.00 54.97 112 GLN A CA 1
ATOM 885 C C . GLN A 1 112 ? -8.028 24.630 64.611 1.00 54.97 112 GLN A C 1
ATOM 887 O O . GLN A 1 112 ? -8.360 24.937 65.757 1.00 54.97 112 GLN A O 1
ATOM 892 N N . HIS A 1 113 ? -7.156 23.656 64.366 1.00 55.00 113 HIS A N 1
ATOM 893 C CA . HIS A 1 113 ? -6.222 23.203 65.373 1.00 55.00 113 HIS A CA 1
ATOM 894 C C . HIS A 1 113 ? -5.158 24.290 65.350 1.00 55.00 113 HIS A C 1
ATOM 896 O O . HIS A 1 113 ? -4.633 24.576 64.278 1.00 55.00 113 HIS A O 1
ATOM 902 N N . ASP A 1 114 ? -4.944 24.973 66.476 1.00 60.53 114 ASP A N 1
ATOM 903 C CA . ASP A 1 114 ? -3.849 25.937 66.575 1.00 60.53 114 ASP A CA 1
ATOM 904 C C . ASP A 1 114 ? -2.561 25.177 66.236 1.00 60.53 114 ASP A C 1
ATOM 906 O O . ASP A 1 114 ? -2.182 24.249 66.955 1.00 60.53 114 ASP A O 1
ATOM 910 N N . ASP A 1 115 ? -1.932 25.530 65.113 1.00 62.41 115 ASP A N 1
ATOM 911 C CA . ASP A 1 115 ? -0.723 24.872 64.598 1.00 62.41 115 ASP A CA 1
ATOM 912 C C . ASP A 1 115 ? 0.388 24.815 65.673 1.00 62.41 115 ASP A C 1
ATOM 914 O O . ASP A 1 115 ? 1.153 23.851 65.736 1.00 62.41 115 ASP A O 1
ATOM 918 N N . ASP A 1 116 ? 0.392 25.781 66.599 1.00 68.19 116 ASP A N 1
ATOM 919 C CA . ASP A 1 116 ? 1.288 25.875 67.758 1.00 68.19 116 ASP A CA 1
ATOM 920 C C . ASP A 1 116 ? 1.187 24.684 68.736 1.00 68.19 116 ASP A C 1
ATOM 922 O O . ASP A 1 116 ? 2.175 24.318 69.384 1.00 68.19 116 ASP A O 1
ATOM 926 N N . ASP A 1 117 ? 0.003 24.083 68.895 1.00 72.81 117 ASP A N 1
ATOM 927 C CA . ASP A 1 117 ? -0.187 22.919 69.772 1.00 72.81 117 ASP A CA 1
ATOM 928 C C . ASP A 1 117 ? 0.254 21.618 69.077 1.00 72.81 117 ASP A C 1
ATOM 930 O O . ASP A 1 117 ? 0.808 20.728 69.729 1.00 72.81 117 ASP A O 1
ATOM 934 N N . LEU A 1 118 ? 0.090 21.532 67.751 1.00 71.31 118 LEU A N 1
ATOM 935 C CA . LEU A 1 118 ? 0.552 20.401 66.938 1.00 71.31 118 LEU A CA 1
ATOM 936 C C . LEU A 1 118 ? 2.084 20.369 66.813 1.00 71.31 118 LEU A C 1
ATOM 938 O O . LEU A 1 118 ? 2.677 19.290 66.890 1.00 71.31 118 LEU A O 1
ATOM 942 N N . GLU A 1 119 ? 2.742 21.528 66.677 1.00 77.25 119 GLU A N 1
ATOM 943 C CA . GLU A 1 119 ? 4.212 21.611 66.646 1.00 77.25 119 GLU A CA 1
ATOM 944 C C . GLU A 1 119 ? 4.845 21.106 67.949 1.00 77.25 119 GLU A C 1
ATOM 946 O O . GLU A 1 119 ? 5.798 20.324 67.921 1.00 77.25 119 GLU A O 1
ATOM 951 N N . LYS A 1 120 ? 4.273 21.466 69.104 1.00 81.00 120 LYS A N 1
ATOM 952 C CA . LYS A 1 120 ? 4.755 20.971 70.404 1.00 81.00 120 LYS A CA 1
ATOM 953 C C . LYS A 1 120 ? 4.614 19.461 70.550 1.00 81.00 120 LYS A C 1
ATOM 955 O O . LYS A 1 120 ? 5.516 18.811 71.081 1.00 81.00 120 LYS A O 1
ATOM 960 N N . GLU A 1 121 ? 3.493 18.895 70.110 1.00 79.06 121 GLU A N 1
ATOM 961 C CA . GLU A 1 121 ? 3.275 17.449 70.180 1.00 79.06 121 GLU A CA 1
ATOM 962 C C . GLU A 1 121 ? 4.271 16.688 69.285 1.00 79.06 121 GLU A C 1
ATOM 964 O O . GLU A 1 121 ? 4.801 15.644 69.683 1.00 79.06 121 GLU A O 1
ATOM 969 N N . LEU A 1 122 ? 4.597 17.241 68.111 1.00 77.25 122 LEU A N 1
ATOM 970 C CA . LEU A 1 122 ? 5.582 16.673 67.191 1.00 77.25 122 LEU A CA 1
ATOM 971 C C . LEU A 1 122 ? 6.998 16.665 67.789 1.00 77.25 122 LEU A C 1
ATOM 973 O O . LEU A 1 122 ? 7.676 15.631 67.747 1.00 77.25 122 LEU A O 1
ATOM 977 N N . ASP A 1 123 ? 7.422 17.776 68.395 1.00 81.00 123 ASP A N 1
ATOM 978 C CA . ASP A 1 123 ? 8.726 17.886 69.060 1.00 81.00 123 ASP A CA 1
ATOM 979 C C . ASP A 1 123 ? 8.878 16.860 70.193 1.00 81.00 123 ASP A C 1
ATOM 981 O O . ASP A 1 123 ? 9.924 16.215 70.346 1.00 81.00 123 ASP A O 1
ATOM 985 N N . GLU A 1 124 ? 7.811 16.632 70.961 1.00 81.88 124 GLU A N 1
ATOM 986 C CA . GLU A 1 124 ? 7.801 15.612 72.004 1.00 81.88 124 GLU A CA 1
ATOM 987 C C . GLU A 1 124 ? 7.923 14.181 71.464 1.00 81.88 124 GLU A C 1
ATOM 989 O O . GLU A 1 124 ? 8.575 13.339 72.095 1.00 81.88 124 GLU A O 1
ATOM 994 N N . LEU A 1 125 ? 7.288 13.871 70.330 1.00 76.19 125 LEU A N 1
ATOM 995 C CA . LEU A 1 125 ? 7.347 12.541 69.719 1.00 76.19 125 LEU A CA 1
ATOM 996 C C . LEU A 1 125 ? 8.734 12.240 69.149 1.00 76.19 125 LEU A C 1
ATOM 998 O O . LEU A 1 125 ? 9.247 11.134 69.349 1.00 76.19 125 LEU A O 1
ATOM 1002 N N . MET A 1 126 ? 9.377 13.224 68.514 1.00 71.94 126 MET A N 1
ATOM 1003 C CA . MET A 1 126 ? 10.742 13.064 68.009 1.00 71.94 126 MET A CA 1
ATOM 1004 C C . MET A 1 126 ? 11.751 12.864 69.143 1.00 71.94 126 MET A C 1
ATOM 1006 O O . MET A 1 126 ? 12.628 12.004 69.047 1.00 71.94 126 MET A O 1
ATOM 1010 N N . ALA A 1 127 ? 11.602 13.586 70.257 1.00 73.00 127 ALA A N 1
ATOM 1011 C CA . ALA A 1 127 ? 12.478 13.430 71.418 1.00 73.00 127 ALA A CA 1
ATOM 1012 C C . ALA A 1 127 ? 12.358 12.047 72.097 1.00 73.00 127 ALA A C 1
ATOM 1014 O O . ALA A 1 127 ? 13.304 11.582 72.740 1.00 73.00 127 ALA A O 1
ATOM 1015 N N . LYS A 1 128 ? 11.210 11.365 71.957 1.00 68.81 128 LYS A N 1
ATOM 1016 C CA . LYS A 1 128 ? 10.941 10.044 72.558 1.00 68.81 128 LYS A CA 1
ATOM 1017 C C . LYS A 1 128 ? 11.472 8.864 71.723 1.00 68.81 128 LYS A C 1
ATOM 1019 O O . LYS A 1 128 ? 11.503 7.739 72.230 1.00 68.81 128 LYS A O 1
ATOM 1024 N N . GLN A 1 129 ? 11.934 9.077 70.489 1.00 61.09 129 GLN A N 1
ATOM 1025 C CA . GLN A 1 129 ? 12.416 8.005 69.611 1.00 61.09 129 GLN A CA 1
ATOM 1026 C C . GLN A 1 129 ? 13.923 7.727 69.826 1.00 61.09 129 GLN A C 1
ATOM 1028 O O . GLN A 1 129 ? 14.783 8.505 69.424 1.00 61.09 129 GLN A O 1
ATOM 1033 N N . LYS A 1 130 ? 14.282 6.599 70.466 1.00 61.06 130 LYS A N 1
ATOM 1034 C CA . LYS A 1 130 ? 15.683 6.117 70.542 1.00 61.06 130 LYS A CA 1
ATOM 1035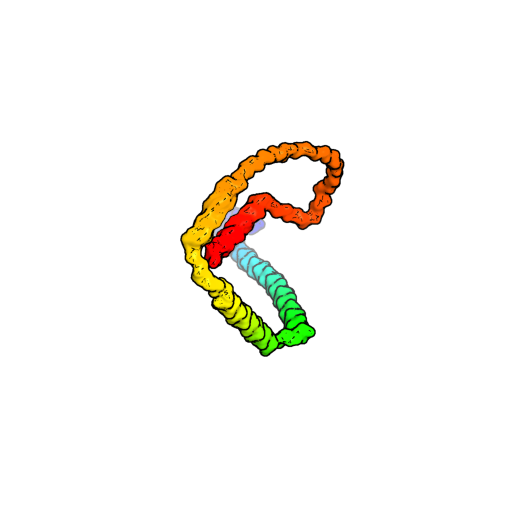 C C . LYS A 1 130 ? 16.068 5.321 69.281 1.00 61.06 130 LYS A C 1
ATOM 1037 O O . LYS A 1 130 ? 15.231 4.570 68.781 1.00 61.06 130 LYS A O 1
ATOM 1042 N N . PRO A 1 131 ? 17.326 5.400 68.801 1.00 57.41 131 PRO A N 1
ATOM 1043 C CA . PRO A 1 131 ? 17.753 4.702 67.588 1.00 57.41 131 PRO A CA 1
ATOM 1044 C C . PRO A 1 131 ? 17.843 3.181 67.807 1.00 57.41 131 PRO A C 1
ATOM 1046 O O . PRO A 1 131 ? 18.464 2.715 68.763 1.00 57.41 131 PRO A O 1
ATOM 1049 N N . ILE A 1 132 ? 17.224 2.410 66.909 1.00 54.91 132 ILE A N 1
ATOM 1050 C CA . ILE A 1 132 ? 17.221 0.937 66.896 1.00 54.91 132 ILE A CA 1
ATOM 1051 C C . ILE A 1 132 ? 18.413 0.449 66.043 1.00 54.91 132 ILE A C 1
ATOM 1053 O O . ILE A 1 132 ? 18.558 0.928 64.919 1.00 54.91 132 ILE A O 1
ATOM 1057 N N . PRO A 1 133 ? 19.263 -0.489 66.514 1.00 53.94 133 PRO A N 1
ATOM 1058 C CA . PRO A 1 133 ? 20.345 -1.056 65.707 1.00 53.94 133 PRO A CA 1
ATOM 1059 C C . PRO A 1 133 ? 19.850 -2.205 64.802 1.00 53.94 133 PRO A C 1
ATOM 1061 O O . PRO A 1 133 ? 19.073 -3.058 65.229 1.00 53.94 133 PRO A O 1
ATOM 1064 N N . SER A 1 134 ? 20.313 -2.234 63.550 1.00 47.38 134 SER A N 1
ATOM 1065 C CA . SER A 1 134 ? 19.923 -3.188 62.493 1.00 47.38 134 SER A CA 1
ATOM 1066 C C . SER A 1 134 ? 20.543 -4.591 62.674 1.00 47.38 134 SER A C 1
ATOM 1068 O O . SER A 1 134 ? 21.741 -4.658 62.950 1.00 47.38 134 SER A O 1
ATOM 1070 N N . PRO A 1 135 ? 19.821 -5.718 62.459 1.00 47.72 135 PRO A N 1
ATOM 1071 C CA . PRO A 1 135 ? 20.415 -7.058 62.506 1.00 47.72 135 PRO A CA 1
ATOM 1072 C C . PRO A 1 135 ? 20.805 -7.591 61.108 1.00 47.72 135 PRO A C 1
ATOM 1074 O O . PRO A 1 135 ? 20.007 -7.561 60.169 1.00 47.72 135 PRO A O 1
ATOM 1077 N N . GLU A 1 136 ? 22.029 -8.114 60.982 1.00 44.59 136 GLU A N 1
ATOM 1078 C CA . GLU A 1 136 ? 22.558 -8.806 59.792 1.00 44.59 136 GLU A CA 1
ATOM 1079 C C . GLU A 1 136 ? 21.940 -10.212 59.603 1.00 44.59 136 GLU A C 1
ATOM 1081 O O . GLU A 1 136 ? 21.652 -10.923 60.566 1.00 44.59 136 GLU A O 1
ATOM 1086 N N . LYS A 1 137 ? 21.721 -10.614 58.341 1.00 49.47 137 LYS A N 1
ATOM 1087 C CA . LYS A 1 137 ? 21.008 -11.835 57.910 1.00 49.47 137 LYS A CA 1
ATOM 1088 C C . LYS A 1 137 ? 21.966 -12.998 57.605 1.00 49.47 137 LYS A C 1
ATOM 1090 O O . LYS A 1 137 ? 22.911 -12.818 56.845 1.00 49.47 137 LYS A O 1
ATOM 1095 N N . VAL A 1 138 ? 21.628 -14.215 58.042 1.00 49.16 138 VAL A N 1
ATOM 1096 C CA . VAL A 1 138 ? 22.142 -15.475 57.462 1.00 49.16 138 VAL A CA 1
ATOM 1097 C C . VAL A 1 138 ? 20.957 -16.409 57.187 1.00 49.16 138 VAL A C 1
ATOM 1099 O O . VAL A 1 138 ? 20.179 -16.693 58.094 1.00 49.16 138 VAL A O 1
ATOM 1102 N N . VAL A 1 139 ? 20.802 -16.881 55.945 1.00 54.16 139 VAL A N 1
ATOM 1103 C CA . VAL A 1 139 ? 19.767 -17.849 55.515 1.00 54.16 139 VAL A CA 1
ATOM 1104 C C . VAL A 1 139 ? 20.403 -18.957 54.654 1.00 54.16 139 VAL A C 1
ATOM 1106 O O . VAL A 1 139 ? 21.264 -18.632 53.836 1.00 54.16 139 VAL A O 1
ATOM 1109 N N . PRO A 1 140 ? 20.036 -20.248 54.823 1.00 53.62 140 PRO A N 1
ATOM 1110 C CA . PRO A 1 140 ? 20.662 -21.367 54.108 1.00 53.62 140 PRO A CA 1
ATOM 1111 C C . PRO A 1 140 ? 20.051 -21.592 52.709 1.00 53.62 140 PRO A C 1
ATOM 1113 O O . PRO A 1 140 ? 18.896 -21.238 52.473 1.00 53.62 140 PRO A O 1
ATOM 1116 N N . SER A 1 141 ? 20.821 -22.182 51.781 1.00 57.03 141 SER A N 1
ATOM 1117 C CA . SER A 1 141 ? 20.456 -22.310 50.358 1.00 57.03 141 SER A CA 1
ATOM 1118 C C . SER A 1 141 ? 19.656 -23.575 50.012 1.00 57.03 141 SER A C 1
ATOM 1120 O O . SER A 1 141 ? 19.870 -24.651 50.571 1.00 57.03 141 SER A O 1
ATOM 1122 N N . PHE A 1 142 ? 18.754 -23.434 49.036 1.00 53.78 142 PHE A N 1
ATOM 1123 C CA . PHE A 1 142 ? 17.943 -24.499 48.430 1.00 53.78 142 PHE A CA 1
ATOM 1124 C C . PHE A 1 142 ? 18.328 -24.710 46.950 1.00 53.78 142 PHE A C 1
ATOM 1126 O O . PHE A 1 142 ? 18.940 -23.816 46.364 1.00 53.78 142 PHE A O 1
ATOM 1133 N N . PRO A 1 143 ? 18.012 -25.873 46.342 1.00 64.50 143 PRO A N 1
ATOM 1134 C CA . PRO A 1 143 ? 18.501 -26.225 45.009 1.00 64.50 143 PRO A CA 1
ATOM 1135 C C . PRO A 1 143 ? 17.696 -25.576 43.871 1.00 64.50 143 PRO A C 1
ATOM 1137 O O . PRO A 1 143 ? 16.491 -25.359 43.991 1.00 64.50 143 PRO A O 1
ATOM 1140 N N . GLU A 1 144 ? 18.377 -25.297 42.757 1.00 65.62 144 GLU A N 1
ATOM 1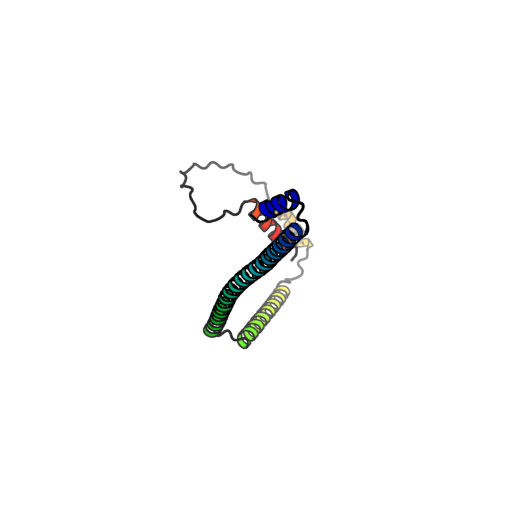141 C CA . GLU A 1 144 ? 17.866 -24.493 41.636 1.00 65.62 144 GLU A CA 1
ATOM 1142 C C . GLU A 1 144 ? 17.039 -25.271 40.600 1.00 65.62 144 GLU A C 1
ATOM 1144 O O . GLU A 1 144 ? 17.235 -26.463 40.355 1.00 65.62 144 GLU A O 1
ATOM 1149 N N . VAL A 1 145 ? 16.111 -24.547 39.967 1.00 56.44 145 VAL A N 1
ATOM 1150 C CA . VAL A 1 145 ? 15.111 -25.042 39.008 1.00 56.44 145 VAL A CA 1
ATOM 1151 C C . VAL A 1 145 ? 15.583 -24.751 37.568 1.00 56.44 145 VAL A C 1
ATOM 1153 O O . VAL A 1 145 ? 16.163 -23.691 37.338 1.00 56.44 145 VAL A O 1
ATOM 1156 N N . PRO A 1 146 ? 15.367 -25.649 36.583 1.00 60.59 146 PRO A N 1
ATOM 1157 C CA . PRO A 1 146 ? 15.961 -25.508 35.249 1.00 60.59 146 PRO A CA 1
ATOM 1158 C C . PRO A 1 146 ? 15.352 -24.377 34.402 1.00 60.59 146 PRO A C 1
ATOM 1160 O O . PRO A 1 146 ? 14.167 -24.065 34.492 1.00 60.59 146 PRO A O 1
ATOM 1163 N N . SER A 1 147 ? 16.186 -23.811 33.526 1.00 63.34 147 SER A N 1
ATOM 1164 C CA . SER A 1 147 ? 16.118 -22.425 33.043 1.00 63.34 147 SER A CA 1
ATOM 1165 C C . SER A 1 147 ? 15.675 -22.213 31.586 1.00 63.34 147 SER A C 1
ATOM 1167 O O . SER A 1 147 ? 16.103 -21.246 30.966 1.00 63.34 147 SER A O 1
ATOM 1169 N N . ASN A 1 148 ? 14.837 -23.067 30.990 1.00 55.34 148 ASN A N 1
ATOM 1170 C CA . ASN A 1 148 ? 14.466 -22.873 29.578 1.00 55.34 148 ASN A CA 1
ATOM 1171 C C . ASN A 1 148 ? 13.013 -22.400 29.397 1.00 55.34 148 ASN A C 1
ATOM 1173 O O . ASN A 1 148 ? 12.082 -23.204 29.458 1.00 55.34 148 ASN A O 1
ATOM 1177 N N . THR A 1 149 ? 12.827 -21.102 29.131 1.00 54.62 149 THR A N 1
ATOM 1178 C CA . THR A 1 149 ? 11.549 -20.471 28.761 1.00 54.62 149 THR A CA 1
ATOM 1179 C C . THR A 1 149 ? 11.515 -20.186 27.253 1.00 54.62 149 THR A C 1
ATOM 1181 O O . THR A 1 149 ? 12.404 -19.563 26.680 1.00 54.62 149 THR A O 1
ATOM 1184 N N . VAL A 1 150 ? 10.477 -20.673 26.568 1.00 51.72 150 VAL A N 1
ATOM 1185 C CA . VAL A 1 150 ? 10.253 -20.424 25.134 1.00 51.72 150 VAL A CA 1
ATOM 1186 C C . VAL A 1 150 ? 9.361 -19.194 24.968 1.00 51.72 150 VAL A C 1
ATOM 1188 O O . VAL A 1 150 ? 8.196 -19.222 25.353 1.00 51.72 150 VAL A O 1
ATOM 1191 N N . GLY A 1 151 ? 9.887 -18.136 24.345 1.00 54.12 151 GLY A N 1
ATOM 1192 C CA . GLY A 1 151 ? 9.077 -17.124 23.652 1.00 54.12 151 GLY A CA 1
ATOM 1193 C C . GLY A 1 151 ? 8.637 -15.879 24.429 1.00 54.12 151 GLY A C 1
ATOM 1194 O O . GLY A 1 151 ? 7.979 -15.031 23.832 1.00 54.12 151 GLY A O 1
ATOM 1195 N N . TYR A 1 152 ? 9.023 -15.704 25.692 1.00 51.34 152 TYR A N 1
ATOM 1196 C CA . TYR A 1 152 ? 8.914 -14.401 26.354 1.00 51.34 152 TYR A CA 1
ATOM 1197 C C . TYR A 1 152 ? 10.257 -13.684 26.237 1.00 51.34 152 TYR A C 1
ATOM 1199 O O . TYR A 1 152 ? 11.258 -14.160 26.763 1.00 51.34 152 TYR A O 1
ATOM 1207 N N . ARG A 1 153 ? 10.296 -12.559 25.510 1.00 60.81 153 ARG A N 1
ATOM 1208 C CA . ARG A 1 153 ? 11.432 -11.638 25.598 1.00 60.81 153 ARG A CA 1
ATOM 1209 C C . ARG A 1 153 ? 11.374 -11.030 26.994 1.00 60.81 153 ARG A C 1
ATOM 1211 O O . ARG A 1 153 ? 10.451 -10.267 27.275 1.00 60.81 153 ARG A O 1
ATOM 1218 N N . GLU A 1 154 ? 12.299 -11.430 27.857 1.00 61.47 154 GLU A N 1
ATOM 1219 C CA . GLU A 1 154 ? 12.511 -10.771 29.142 1.00 61.47 154 GLU A CA 1
ATOM 1220 C C . GLU A 1 154 ? 12.718 -9.278 28.870 1.00 61.47 154 GLU A C 1
ATOM 1222 O O . GLU A 1 154 ? 13.490 -8.898 27.986 1.00 61.47 154 GLU A O 1
ATOM 1227 N N . LEU A 1 155 ? 11.938 -8.441 29.553 1.00 59.66 155 LEU A N 1
ATOM 1228 C CA . LEU A 1 155 ? 12.177 -7.005 29.558 1.00 59.66 155 LEU A CA 1
ATOM 1229 C C . LEU A 1 155 ? 13.514 -6.806 30.269 1.00 59.66 155 LEU A C 1
ATOM 1231 O O . LEU A 1 155 ? 13.644 -7.194 31.430 1.00 59.66 155 LEU A O 1
ATOM 1235 N N . GLU A 1 156 ? 14.505 -6.272 29.559 1.00 72.44 156 GLU A N 1
ATOM 1236 C CA . GLU A 1 156 ? 15.812 -5.979 30.144 1.00 72.44 156 GLU A CA 1
ATOM 1237 C C . GLU A 1 156 ? 15.626 -4.950 31.272 1.00 72.44 156 GLU A C 1
ATOM 1239 O O . GLU A 1 156 ? 14.729 -4.104 31.222 1.00 72.44 156 GLU A O 1
ATOM 1244 N N . GLU A 1 157 ? 16.450 -5.021 32.318 1.00 63.59 157 GLU A N 1
ATOM 1245 C CA . GLU A 1 157 ? 16.334 -4.145 33.498 1.00 63.59 157 GLU A CA 1
ATOM 1246 C C . GLU A 1 157 ? 16.366 -2.651 33.122 1.00 63.59 157 GLU A C 1
ATOM 1248 O O . GLU A 1 157 ? 15.699 -1.822 33.748 1.00 63.59 157 GLU A O 1
ATOM 1253 N N . ASP A 1 158 ? 17.061 -2.322 32.032 1.00 67.94 158 ASP A N 1
ATOM 1254 C CA . ASP A 1 158 ? 17.121 -0.982 31.450 1.00 67.94 158 ASP A CA 1
ATOM 1255 C C . ASP A 1 158 ? 15.755 -0.497 30.923 1.00 67.94 158 ASP A C 1
ATOM 1257 O O . ASP A 1 158 ? 15.403 0.681 31.079 1.00 67.94 158 ASP A O 1
ATOM 1261 N N . ASP A 1 159 ? 14.942 -1.396 30.357 1.00 78.88 159 ASP A N 1
ATOM 1262 C CA . ASP A 1 159 ? 13.583 -1.091 29.897 1.00 78.88 159 ASP A CA 1
ATOM 1263 C C . ASP A 1 159 ? 12.645 -0.852 31.090 1.00 78.88 159 ASP A C 1
ATOM 1265 O O . ASP A 1 159 ? 11.829 0.079 31.066 1.00 78.88 159 ASP A O 1
ATOM 1269 N N . ALA A 1 160 ? 12.795 -1.643 32.159 1.00 78.44 160 ALA A N 1
ATOM 1270 C CA . ALA A 1 160 ? 12.021 -1.507 33.392 1.00 78.44 160 ALA A CA 1
ATOM 1271 C C . ALA A 1 160 ? 12.312 -0.174 34.108 1.00 78.44 160 ALA A C 1
ATOM 1273 O O . ALA A 1 160 ? 11.377 0.560 34.441 1.00 78.44 160 ALA A O 1
ATOM 1274 N N . MET A 1 161 ? 13.589 0.207 34.240 1.00 76.06 161 MET A N 1
ATOM 1275 C CA . MET A 1 161 ? 13.996 1.497 34.821 1.00 76.06 161 MET A CA 1
ATOM 1276 C C . MET A 1 161 ? 13.507 2.698 33.999 1.00 76.06 161 MET A C 1
ATOM 1278 O O . MET A 1 161 ? 13.114 3.732 34.547 1.00 76.06 161 MET A O 1
ATOM 1282 N N . SER A 1 162 ? 13.515 2.585 32.668 1.00 84.62 162 SER A N 1
ATOM 1283 C CA . SER A 1 162 ? 13.005 3.626 31.767 1.00 84.62 162 SER A CA 1
ATOM 1284 C C . SER A 1 162 ? 11.500 3.866 31.956 1.00 84.62 162 SER A C 1
ATOM 1286 O O . SER A 1 162 ? 11.040 5.015 31.965 1.00 84.62 162 SER A O 1
ATOM 1288 N N . LEU A 1 163 ? 10.733 2.789 32.146 1.00 82.38 163 LEU A N 1
ATOM 1289 C CA . LEU A 1 163 ? 9.300 2.821 32.448 1.00 82.38 163 LEU A CA 1
ATOM 1290 C C . LEU A 1 163 ? 9.015 3.429 33.823 1.00 82.38 163 LEU A C 1
ATOM 1292 O O . LEU A 1 163 ? 8.146 4.294 33.936 1.00 82.38 163 LEU A O 1
ATOM 1296 N N . GLU A 1 164 ? 9.780 3.042 34.838 1.00 86.88 164 GLU A N 1
ATOM 1297 C CA . GLU A 1 164 ? 9.636 3.544 36.205 1.00 86.88 164 GLU A CA 1
ATOM 1298 C C . GLU A 1 164 ? 9.902 5.053 36.282 1.00 86.88 164 GLU A C 1
ATOM 1300 O O . GLU A 1 164 ? 9.073 5.818 36.775 1.00 86.88 164 GLU A O 1
ATOM 1305 N N . LYS A 1 165 ? 10.966 5.522 35.623 1.00 89.00 165 LYS A N 1
ATOM 1306 C CA . LYS A 1 165 ? 11.291 6.951 35.522 1.00 89.00 165 LYS A CA 1
ATOM 1307 C C . LYS A 1 165 ? 10.232 7.763 34.772 1.00 89.00 165 LYS A C 1
ATOM 1309 O O . LYS A 1 165 ? 10.039 8.950 35.041 1.00 89.00 165 LYS A O 1
ATOM 1314 N N . ARG A 1 166 ? 9.556 7.160 33.787 1.00 88.56 166 ARG A N 1
ATOM 1315 C CA . ARG A 1 166 ? 8.425 7.791 33.080 1.00 88.56 166 ARG A CA 1
ATOM 1316 C C . ARG A 1 166 ? 7.183 7.865 33.967 1.00 88.56 166 ARG A C 1
ATOM 1318 O O . ARG A 1 166 ? 6.498 8.885 33.934 1.00 88.56 166 ARG A O 1
ATOM 1325 N N . LEU A 1 167 ? 6.921 6.825 34.756 1.00 86.38 167 LEU A N 1
ATOM 1326 C CA . LEU A 1 167 ? 5.805 6.765 35.699 1.00 86.38 167 LEU A CA 1
ATOM 1327 C C . LEU A 1 167 ? 5.975 7.755 36.855 1.00 86.38 167 LEU A C 1
ATOM 1329 O O . LEU A 1 167 ? 5.017 8.442 37.196 1.00 86.38 167 LEU A O 1
ATOM 1333 N N . GLU A 1 168 ? 7.181 7.899 37.404 1.00 90.56 168 GLU A N 1
ATOM 1334 C CA . GLU A 1 168 ? 7.473 8.906 38.434 1.00 90.56 168 GLU A CA 1
ATOM 1335 C C . GLU A 1 168 ? 7.254 10.327 37.926 1.00 90.56 168 GLU A C 1
ATOM 1337 O O . GLU A 1 168 ? 6.631 11.130 38.610 1.00 90.56 168 GLU A O 1
ATOM 1342 N N . ARG A 1 169 ? 7.694 10.627 36.698 1.00 87.44 169 ARG A N 1
ATOM 1343 C CA . ARG A 1 169 ? 7.471 11.944 36.083 1.00 87.44 169 ARG A CA 1
ATOM 1344 C C . ARG A 1 169 ? 5.996 12.259 35.877 1.00 87.44 169 ARG A C 1
ATOM 1346 O O . ARG A 1 169 ? 5.610 13.413 35.995 1.00 87.44 169 ARG A O 1
ATOM 1353 N N . LEU A 1 170 ? 5.189 11.252 35.541 1.00 82.50 170 LEU A N 1
ATOM 1354 C CA . LEU A 1 170 ? 3.738 11.401 35.421 1.00 82.50 170 LEU A CA 1
ATOM 1355 C C . LEU A 1 170 ? 3.083 11.606 36.790 1.00 82.50 170 LEU A C 1
ATOM 1357 O O . LEU A 1 170 ? 2.199 12.445 36.909 1.00 82.50 170 LEU A O 1
ATOM 1361 N N . ARG A 1 171 ? 3.545 10.881 37.816 1.00 80.31 171 ARG A N 1
ATOM 1362 C CA . ARG A 1 171 ? 3.064 11.010 39.200 1.00 80.31 171 ARG A CA 1
ATOM 1363 C C . ARG A 1 171 ? 3.473 12.320 39.870 1.00 80.31 171 ARG A C 1
ATOM 1365 O O . ARG A 1 171 ? 2.760 12.768 40.748 1.00 80.31 171 ARG A O 1
ATOM 1372 N N . SER A 1 172 ? 4.607 12.909 39.488 1.00 81.56 172 SER A N 1
ATOM 1373 C CA . SER A 1 172 ? 5.091 14.180 40.042 1.00 81.56 172 SER A CA 1
ATOM 1374 C C . SER A 1 172 ? 4.572 15.417 39.303 1.00 81.56 172 SER A C 1
ATOM 1376 O O . SER A 1 172 ? 4.864 16.532 39.721 1.00 81.56 172 SER A O 1
ATOM 1378 N N . ALA A 1 173 ? 3.932 15.238 38.143 1.00 73.94 173 ALA A N 1
ATOM 1379 C CA . ALA A 1 173 ? 3.427 16.325 37.299 1.00 73.94 173 ALA A CA 1
ATOM 1380 C C . ALA A 1 173 ? 1.903 16.519 37.399 1.00 73.94 173 ALA A C 1
ATOM 1382 O O . ALA A 1 173 ? 1.366 17.392 36.716 1.00 73.94 173 ALA A O 1
ATOM 1383 N N . MET A 1 174 ? 1.233 15.700 38.213 1.00 52.16 174 MET A N 1
ATOM 1384 C CA . MET A 1 174 ? -0.174 15.806 38.602 1.00 52.16 174 MET A CA 1
ATOM 1385 C C . MET A 1 174 ? -0.230 16.214 40.072 1.00 52.16 174 MET A C 1
ATOM 1387 O O . MET A 1 174 ? -1.106 17.041 40.397 1.00 52.16 174 MET A O 1
#

InterPro domains:
  IPR005024 Snf7 family [PF03357] (4-145)
  IPR005024 Snf7 family [PTHR22761] (7-153)

pLDDT: mean 80.6, std 15.3, range [44.59, 98.44]

Sequence (174 aa):
MLDGDCRAALRSRDKTRAANLLRQKKRFQKDISDKDVQYQRLLTMLQQLSATRHNKEILDAYKAGTAAFKANLARHGMTADKIDETMDEVASAIDDYREIEEAISHAIVPKQHDDDDLEKELDELMAKQKPIPSPEKVVPSFPEVPSNTVGYRELEEDDAMSLEKRLERLRSAM

Secondary structure (DSSP, 8-state):
-HHHHHHHHHHTT-HHHHHHHHHHHHHHHHHHHHHHHHHHHHHHHHHHHHHHHHHHHHHHHHHHHHHHHHHHHHHTT--HHHHHHHHHHHHHHHHHHHHHHHHHHHHT--S---HHHHHHHHHHHHHT-PPPPPPPP-----PPPP----S--PPPHHHHHHHHHHHHHHHT--

Radius of gyration: 43.64 Å; chains: 1; bounding box: 64×52×126 Å

Foldseek 3Di:
DLVVVLVVCVVVVNVVVNVVSVVVVVVVVVVVVVVVVVVVVVVVVVVVVVVVVVVVVVVVVVVVVVVVVVVVCVVVPPDVVVVVVVVVVVVVVVVVVVVVVVVVVVVPPPD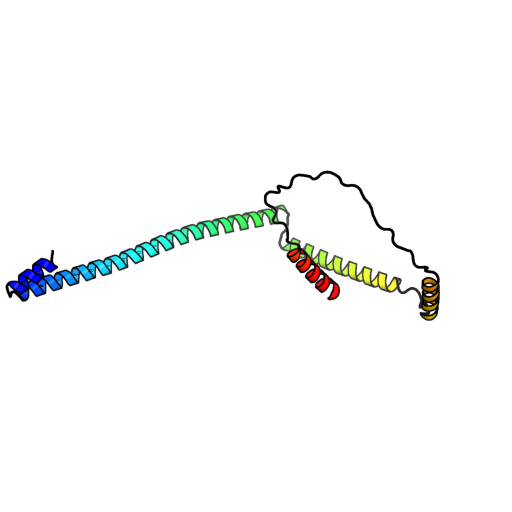DPPVVVVVVVVVVVVVPDDDDDDDDDDDDDDDDDDDDDPDDDPCPVVNVVVVVVVVVVVVVVD